Protein AF-A0A6I9NPN4-F1 (afdb_monomer)

Structure (mmCIF, N/CA/C/O backbone):
data_AF-A0A6I9NPN4-F1
#
_entry.id   AF-A0A6I9NPN4-F1
#
loop_
_atom_site.group_PDB
_atom_site.id
_atom_site.type_symbol
_atom_site.label_atom_id
_atom_site.label_alt_id
_atom_site.label_comp_id
_atom_site.label_asym_id
_atom_site.label_entity_id
_atom_site.label_seq_id
_atom_site.pdbx_PDB_ins_code
_atom_site.Cartn_x
_atom_site.Cartn_y
_atom_site.Cartn_z
_atom_site.occupancy
_atom_site.B_iso_or_equiv
_atom_site.auth_seq_id
_atom_site.auth_comp_id
_atom_site.auth_asym_id
_atom_site.auth_atom_id
_atom_site.pdbx_PDB_model_num
ATOM 1 N N . MET A 1 1 ? 26.337 5.074 -62.595 1.00 61.88 1 MET A N 1
ATOM 2 C CA . MET A 1 1 ? 27.232 4.179 -61.826 1.00 61.88 1 MET A CA 1
ATOM 3 C C . MET A 1 1 ? 27.635 4.828 -60.504 1.00 61.88 1 MET A C 1
ATOM 5 O O . MET A 1 1 ? 27.337 4.232 -59.491 1.00 61.88 1 MET A O 1
ATOM 9 N N . ARG A 1 2 ? 28.178 6.060 -60.485 1.00 70.31 2 ARG A N 1
ATOM 10 C CA . ARG A 1 2 ? 28.662 6.719 -59.251 1.00 70.31 2 ARG A CA 1
ATOM 11 C C . ARG A 1 2 ? 27.555 7.234 -58.305 1.00 70.31 2 ARG A C 1
ATOM 13 O O . ARG A 1 2 ? 27.643 7.019 -57.110 1.00 70.31 2 ARG A O 1
ATOM 20 N N . GLU A 1 3 ? 26.485 7.837 -58.826 1.00 69.12 3 GLU A N 1
ATOM 21 C CA . GLU A 1 3 ? 25.387 8.415 -58.011 1.00 69.12 3 GLU A CA 1
ATOM 22 C C . GLU A 1 3 ? 24.555 7.362 -57.253 1.00 69.12 3 GLU A C 1
ATOM 24 O O . GLU A 1 3 ? 24.014 7.640 -56.187 1.00 69.12 3 GLU A O 1
ATOM 29 N N . VAL A 1 4 ? 24.486 6.136 -57.783 1.00 75.81 4 VAL A N 1
ATOM 30 C CA . VAL A 1 4 ? 23.746 5.020 -57.170 1.00 75.81 4 VAL A CA 1
ATOM 31 C C . VAL A 1 4 ? 24.472 4.533 -55.914 1.00 75.81 4 VAL A C 1
ATOM 33 O O . VAL A 1 4 ? 23.854 4.353 -54.872 1.00 75.81 4 VAL A O 1
ATOM 36 N N . GLU A 1 5 ? 25.802 4.438 -55.982 1.00 79.62 5 GLU A N 1
ATOM 37 C CA . GLU A 1 5 ? 26.662 4.057 -54.854 1.00 79.62 5 GLU A CA 1
ATOM 38 C C . GLU A 1 5 ? 26.670 5.129 -53.748 1.00 79.62 5 GLU A C 1
ATOM 40 O O . GLU A 1 5 ? 26.803 4.819 -52.563 1.00 79.62 5 GLU A O 1
ATOM 45 N N . GLU A 1 6 ? 26.514 6.408 -54.110 1.00 79.12 6 GLU A N 1
ATOM 46 C CA . GLU A 1 6 ? 26.387 7.494 -53.132 1.00 79.12 6 GLU A CA 1
ATOM 47 C C . GLU A 1 6 ? 25.036 7.481 -52.424 1.00 79.12 6 GLU A C 1
ATOM 49 O O . GLU A 1 6 ? 24.989 7.694 -51.212 1.00 79.12 6 GLU A O 1
ATOM 54 N N . LEU A 1 7 ? 23.959 7.169 -53.147 1.00 76.56 7 LEU A N 1
ATOM 55 C CA . LEU A 1 7 ? 22.621 7.068 -52.573 1.00 76.56 7 LEU A CA 1
ATOM 56 C C . LEU A 1 7 ? 22.494 5.851 -51.643 1.00 76.56 7 LEU A C 1
ATOM 58 O O . LEU A 1 7 ? 21.897 5.949 -50.568 1.00 76.56 7 LEU A O 1
ATOM 62 N N . GLU A 1 8 ? 23.123 4.730 -51.998 1.00 80.62 8 GLU A N 1
ATOM 63 C CA . GLU A 1 8 ? 23.227 3.550 -51.131 1.00 80.62 8 GLU A CA 1
ATOM 64 C C . GLU A 1 8 ? 24.040 3.847 -49.865 1.00 80.62 8 GLU A C 1
ATOM 66 O O . GLU A 1 8 ? 23.651 3.435 -48.769 1.00 80.62 8 GLU A O 1
ATOM 71 N N . ARG A 1 9 ? 25.129 4.620 -49.985 1.00 81.56 9 ARG A N 1
ATOM 72 C CA . ARG A 1 9 ? 25.945 5.059 -48.843 1.00 81.56 9 ARG A CA 1
ATOM 73 C C . ARG A 1 9 ? 25.160 5.978 -47.907 1.00 81.56 9 ARG A C 1
ATOM 75 O O . ARG A 1 9 ? 25.115 5.708 -46.713 1.00 81.56 9 ARG A O 1
ATOM 82 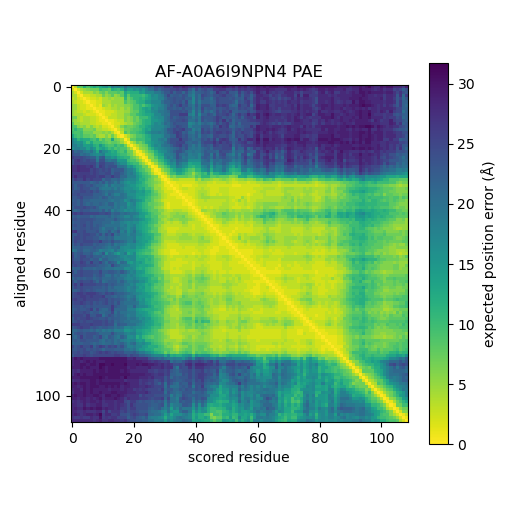N N . MET A 1 10 ? 24.473 6.985 -48.451 1.00 79.00 10 MET A N 1
ATOM 83 C CA . MET A 1 10 ? 23.627 7.892 -47.666 1.00 79.00 10 MET A CA 1
ATOM 84 C C . MET A 1 10 ? 22.523 7.131 -46.928 1.00 79.00 10 MET A C 1
ATOM 86 O O . MET A 1 10 ? 22.348 7.314 -45.728 1.00 79.00 10 MET A O 1
ATOM 90 N N . THR A 1 11 ? 21.826 6.218 -47.609 1.00 79.31 11 THR A N 1
ATOM 91 C CA . THR A 1 11 ? 20.767 5.404 -46.989 1.00 79.31 11 THR A CA 1
ATOM 92 C C . THR A 1 11 ? 21.314 4.527 -45.856 1.00 79.31 11 THR A C 1
ATOM 94 O O . THR A 1 11 ? 20.675 4.378 -44.816 1.00 79.31 11 THR A O 1
ATOM 97 N N . LYS A 1 12 ? 22.527 3.984 -46.017 1.00 79.62 12 LYS A N 1
ATOM 98 C CA . LYS A 1 12 ? 23.189 3.139 -45.016 1.00 79.62 12 LYS A CA 1
ATOM 99 C C . LYS A 1 12 ? 23.670 3.918 -43.788 1.00 79.62 12 LYS A C 1
ATOM 101 O O . LYS A 1 12 ? 23.629 3.373 -42.686 1.00 79.62 12 LYS A O 1
ATOM 106 N N . ASP A 1 13 ? 24.093 5.168 -43.962 1.00 78.81 13 ASP A N 1
ATOM 107 C CA . ASP A 1 13 ? 24.451 6.051 -42.849 1.00 78.81 13 ASP A CA 1
ATOM 108 C C . ASP A 1 13 ? 23.204 6.447 -42.033 1.00 78.81 13 ASP A C 1
ATOM 110 O O . ASP A 1 13 ? 23.209 6.273 -40.816 1.00 78.81 13 ASP A O 1
ATOM 114 N N . PHE A 1 14 ? 22.087 6.804 -42.686 1.00 71.56 14 PHE A N 1
ATOM 115 C CA . PHE A 1 14 ? 20.821 7.106 -41.992 1.00 71.56 14 PHE A CA 1
ATOM 116 C C . PHE A 1 14 ? 20.278 5.936 -41.152 1.00 71.56 14 PHE A C 1
ATOM 118 O O . PHE A 1 14 ? 19.731 6.161 -40.073 1.00 71.56 14 PHE A O 1
ATOM 125 N N . ILE A 1 15 ? 20.429 4.688 -41.613 1.00 74.69 15 ILE A N 1
ATOM 126 C CA . ILE A 1 15 ? 20.007 3.502 -40.844 1.00 74.69 15 ILE A CA 1
ATOM 127 C C . ILE A 1 15 ? 20.871 3.336 -39.580 1.00 74.69 15 ILE A C 1
ATOM 129 O O . ILE A 1 15 ? 20.348 3.025 -38.511 1.00 74.69 15 ILE A O 1
ATOM 133 N N . ARG A 1 16 ? 22.183 3.598 -39.665 1.00 66.75 16 ARG A N 1
ATOM 134 C CA . ARG A 1 16 ? 23.129 3.409 -38.549 1.00 66.75 16 ARG A CA 1
ATOM 135 C C . ARG A 1 16 ? 22.927 4.417 -37.412 1.00 66.75 16 ARG A C 1
ATOM 137 O O . ARG A 1 16 ? 23.110 4.071 -36.242 1.00 66.75 16 ARG A O 1
ATOM 144 N N . ASP A 1 17 ? 22.530 5.643 -37.738 1.00 64.62 17 ASP A N 1
ATOM 145 C CA . ASP A 1 17 ? 22.273 6.687 -36.739 1.00 64.62 17 ASP A CA 1
ATOM 146 C C . ASP A 1 17 ? 21.007 6.419 -35.902 1.00 64.62 17 ASP A C 1
ATOM 148 O O . ASP A 1 17 ? 20.904 6.891 -34.769 1.00 64.62 17 ASP A O 1
ATOM 152 N N . MET A 1 18 ? 20.075 5.599 -36.402 1.00 63.59 18 MET A N 1
ATOM 153 C CA . MET A 1 18 ? 18.871 5.205 -35.660 1.00 63.59 18 MET A CA 1
ATOM 154 C C . MET A 1 18 ? 19.102 4.007 -34.718 1.00 63.59 18 MET A C 1
ATOM 156 O O . MET A 1 18 ? 18.461 3.930 -33.672 1.00 63.59 18 MET A O 1
ATOM 160 N N . ASP A 1 19 ? 20.048 3.114 -35.034 1.00 62.88 19 ASP A N 1
ATOM 161 C CA . ASP A 1 19 ? 20.442 1.981 -34.173 1.00 62.88 19 ASP A CA 1
ATOM 162 C C . ASP A 1 19 ? 21.304 2.416 -32.973 1.00 62.88 19 ASP A C 1
ATOM 164 O O . ASP A 1 19 ? 21.189 1.875 -31.874 1.00 62.88 19 ASP A O 1
ATOM 168 N N . THR A 1 20 ? 22.156 3.430 -33.158 1.00 64.75 20 THR A N 1
ATOM 169 C CA . THR A 1 20 ? 23.117 3.871 -32.125 1.00 64.75 20 THR A CA 1
ATOM 170 C C . THR A 1 20 ? 22.436 4.617 -30.968 1.00 64.75 20 THR A C 1
ATOM 172 O O . THR A 1 20 ? 22.922 4.598 -29.839 1.00 64.75 20 THR A O 1
ATOM 175 N N . ASN A 1 21 ? 21.275 5.216 -31.241 1.00 61.59 21 ASN A N 1
ATOM 176 C CA . ASN A 1 21 ? 20.417 5.906 -30.280 1.00 61.59 21 ASN A CA 1
ATOM 177 C C . ASN A 1 21 ? 19.070 5.190 -30.123 1.00 61.59 21 ASN A C 1
ATOM 179 O O . ASN A 1 21 ? 18.042 5.847 -29.939 1.00 61.59 21 ASN A O 1
ATOM 183 N N . ALA A 1 22 ? 19.054 3.853 -30.201 1.00 60.31 22 ALA A N 1
ATOM 184 C CA . ALA A 1 22 ? 17.869 3.094 -29.832 1.00 60.31 22 ALA A CA 1
ATOM 185 C C . ALA A 1 22 ? 17.392 3.607 -28.460 1.00 60.31 22 ALA A C 1
ATOM 187 O O . ALA A 1 22 ? 18.173 3.560 -27.501 1.00 60.31 22 ALA A O 1
ATOM 188 N N . PRO A 1 23 ? 16.167 4.160 -28.344 1.00 59.06 23 PRO A N 1
ATOM 189 C CA . PRO A 1 23 ? 15.652 4.570 -27.056 1.00 59.06 23 PRO A CA 1
ATOM 190 C C . PRO A 1 23 ? 15.679 3.316 -26.204 1.00 59.06 23 PRO A C 1
ATOM 192 O O . PRO A 1 23 ? 14.983 2.343 -26.499 1.00 59.06 23 PRO A O 1
ATOM 195 N N . VAL A 1 24 ? 16.537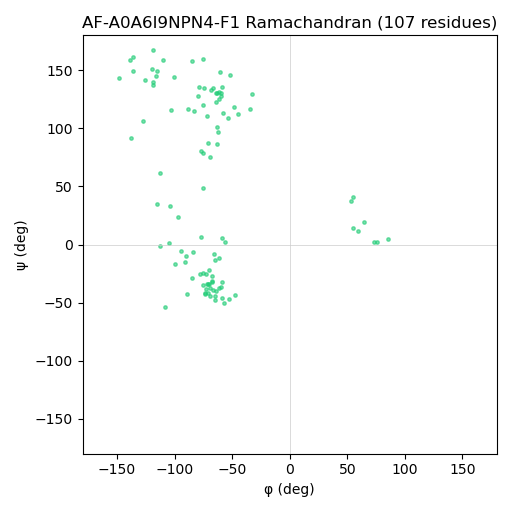 3.313 -25.183 1.00 57.72 24 VAL A N 1
ATOM 196 C CA . VAL A 1 24 ? 16.470 2.304 -24.141 1.00 57.72 24 VAL A CA 1
ATOM 197 C C . VAL A 1 24 ? 15.034 2.396 -23.670 1.00 57.72 24 VAL A C 1
ATOM 199 O O . VAL A 1 24 ? 14.638 3.404 -23.083 1.00 57.72 24 VAL A O 1
ATOM 202 N N . ILE A 1 25 ? 14.225 1.387 -23.993 1.00 58.94 25 ILE A N 1
ATOM 203 C CA . ILE A 1 25 ? 12.927 1.213 -23.369 1.00 58.94 25 ILE A CA 1
ATOM 204 C C . ILE A 1 25 ? 13.270 0.828 -21.934 1.00 58.94 25 ILE A C 1
ATOM 206 O O . ILE A 1 25 ? 13.233 -0.334 -21.544 1.00 58.94 25 ILE A O 1
ATOM 210 N N . THR A 1 26 ? 13.698 1.815 -21.145 1.00 57.06 26 THR A N 1
ATOM 211 C CA . THR A 1 26 ? 13.598 1.765 -19.704 1.00 57.06 26 THR A CA 1
ATOM 212 C C . THR A 1 26 ? 12.103 1.691 -19.503 1.00 57.06 26 THR A C 1
ATOM 214 O O . THR A 1 26 ? 11.395 2.687 -19.671 1.00 57.06 26 THR A O 1
ATOM 217 N N . SER A 1 27 ? 11.623 0.464 -19.316 1.00 56.66 27 SER A N 1
ATOM 218 C CA . SER A 1 27 ? 10.256 0.156 -18.933 1.00 56.66 27 SER A CA 1
ATOM 219 C C . SER A 1 27 ? 9.736 1.277 -18.029 1.00 56.66 27 SER A C 1
ATOM 221 O O . SER A 1 27 ? 10.456 1.659 -17.098 1.00 56.66 27 SER A O 1
ATOM 223 N N . PRO A 1 28 ? 8.554 1.848 -18.324 1.00 59.16 28 PRO A N 1
ATOM 224 C CA . PRO A 1 28 ? 8.040 3.000 -17.593 1.00 59.16 28 PRO A CA 1
ATOM 225 C C . PRO A 1 28 ? 8.078 2.700 -16.092 1.00 59.16 28 PRO A C 1
ATOM 227 O O . PRO A 1 28 ? 7.878 1.535 -15.743 1.00 59.16 28 PRO A O 1
ATOM 230 N N . PRO A 1 29 ? 8.332 3.702 -15.225 1.00 60.56 29 PRO A N 1
ATOM 231 C CA . PRO A 1 29 ? 8.596 3.492 -13.806 1.00 60.56 29 PRO A CA 1
ATOM 232 C C . PRO A 1 29 ? 7.594 2.497 -13.233 1.00 60.56 29 PRO A C 1
ATOM 234 O O . PRO A 1 29 ? 6.383 2.734 -13.237 1.00 60.56 29 PRO A O 1
ATOM 237 N N . THR A 1 30 ? 8.110 1.330 -12.862 1.00 72.12 30 THR A N 1
ATOM 238 C CA . THR A 1 30 ? 7.315 0.267 -12.272 1.00 72.12 30 THR A CA 1
ATOM 239 C C . THR A 1 30 ? 6.957 0.730 -10.872 1.00 72.12 30 THR A C 1
ATOM 241 O O . THR A 1 30 ? 7.832 0.883 -10.020 1.00 72.12 30 THR A O 1
ATOM 244 N N . GLU A 1 31 ? 5.681 1.032 -10.648 1.00 84.06 31 GLU A N 1
ATOM 245 C CA . GLU A 1 31 ? 5.204 1.411 -9.324 1.00 84.06 31 GLU A CA 1
ATOM 246 C C . GLU A 1 31 ? 5.379 0.207 -8.391 1.00 84.06 31 GLU A C 1
ATOM 248 O O . GLU A 1 31 ? 5.025 -0.916 -8.747 1.00 84.06 31 GLU A O 1
ATOM 253 N N . MET A 1 32 ? 5.980 0.412 -7.218 1.00 87.44 32 MET A N 1
ATOM 254 C CA . MET A 1 32 ? 6.242 -0.677 -6.275 1.00 87.44 32 MET A CA 1
ATOM 255 C C . MET A 1 32 ? 5.206 -0.704 -5.163 1.00 87.44 32 MET A C 1
ATOM 257 O O . MET A 1 32 ? 4.767 0.334 -4.662 1.00 87.44 32 MET A O 1
ATOM 261 N N . CYS A 1 33 ? 4.858 -1.911 -4.737 1.00 89.06 33 CYS A N 1
ATOM 262 C CA . CYS A 1 33 ? 3.984 -2.131 -3.608 1.00 89.06 33 CYS A CA 1
ATOM 263 C C . CYS A 1 33 ? 4.638 -1.612 -2.322 1.00 89.06 33 CYS A C 1
ATOM 265 O O . CYS A 1 33 ? 5.689 -2.096 -1.908 1.00 89.06 33 CYS A O 1
ATOM 267 N N . GLY A 1 34 ? 3.972 -0.697 -1.619 1.00 86.19 34 GLY A N 1
ATOM 268 C CA . GLY A 1 34 ? 4.451 -0.141 -0.353 1.00 86.19 34 GLY A CA 1
ATOM 269 C C . GLY A 1 34 ? 4.529 -1.144 0.805 1.00 86.19 34 GLY A C 1
ATOM 270 O O . GLY A 1 34 ? 5.043 -0.789 1.861 1.00 86.19 34 GLY A O 1
ATOM 271 N N . LYS A 1 35 ? 4.016 -2.372 0.630 1.00 86.75 35 LYS A N 1
ATOM 272 C CA . LYS A 1 35 ? 4.029 -3.426 1.654 1.00 86.75 35 LYS A CA 1
ATOM 273 C C . LYS A 1 35 ? 5.010 -4.557 1.352 1.00 86.75 35 LYS A C 1
ATOM 275 O O . LYS A 1 35 ? 5.818 -4.870 2.216 1.00 86.75 35 LYS A O 1
ATOM 280 N N . CYS A 1 36 ? 4.932 -5.184 0.173 1.00 89.19 36 CYS A N 1
ATOM 281 C CA . CYS A 1 36 ? 5.851 -6.273 -0.189 1.00 89.19 36 CYS A CA 1
ATOM 282 C C . CYS A 1 36 ? 7.115 -5.790 -0.914 1.00 89.19 36 CYS A C 1
ATOM 284 O O . CYS A 1 36 ? 8.078 -6.542 -1.000 1.00 89.19 36 CYS A O 1
ATOM 286 N N . GLY A 1 37 ? 7.140 -4.549 -1.416 1.00 86.50 37 GLY A N 1
ATOM 287 C CA . GLY A 1 37 ? 8.274 -4.005 -2.169 1.00 86.50 37 GLY A CA 1
ATOM 288 C C . GLY A 1 37 ? 8.386 -4.524 -3.603 1.00 86.50 37 GLY A C 1
ATOM 289 O O . GLY A 1 37 ? 9.325 -4.156 -4.299 1.00 86.50 37 GLY A O 1
ATOM 290 N N . GLU A 1 38 ? 7.449 -5.357 -4.058 1.00 87.31 38 GLU A N 1
ATOM 291 C CA . GLU A 1 38 ? 7.450 -5.898 -5.417 1.00 87.31 38 GLU A CA 1
ATOM 292 C C . GLU A 1 38 ? 6.789 -4.949 -6.419 1.00 87.31 38 GLU A C 1
ATOM 294 O O . GLU A 1 38 ? 5.974 -4.091 -6.069 1.00 87.31 38 GLU A O 1
ATOM 299 N N . ALA A 1 39 ? 7.138 -5.137 -7.687 1.00 87.25 39 ALA A N 1
ATOM 300 C CA . ALA A 1 39 ? 6.557 -4.444 -8.824 1.00 87.25 39 ALA A CA 1
ATOM 301 C C . ALA A 1 39 ? 5.045 -4.686 -8.942 1.00 87.25 39 ALA A C 1
ATOM 303 O O . ALA A 1 39 ? 4.601 -5.830 -9.019 1.00 87.25 39 ALA A O 1
ATOM 304 N N . LEU A 1 40 ? 4.265 -3.612 -9.049 1.00 85.62 40 LEU A N 1
ATOM 305 C CA . LEU A 1 40 ? 2.849 -3.689 -9.388 1.00 85.62 40 LEU A CA 1
ATOM 306 C C . LEU A 1 40 ? 2.702 -3.870 -10.897 1.00 85.62 40 LEU A C 1
ATOM 308 O O . LEU A 1 40 ? 3.247 -3.099 -11.693 1.00 85.62 40 LEU A O 1
ATOM 312 N N . SER A 1 41 ? 1.944 -4.886 -11.302 1.00 82.25 41 SER A N 1
ATOM 313 C CA . SER A 1 41 ? 1.637 -5.084 -12.716 1.00 82.25 41 SER A CA 1
ATOM 314 C C . SER A 1 41 ? 0.611 -4.059 -13.191 1.00 82.25 41 SER A C 1
ATOM 316 O O . SER A 1 41 ? -0.436 -3.903 -12.571 1.00 82.25 41 SER A O 1
ATOM 318 N N . ARG A 1 42 ? 0.840 -3.445 -14.359 1.00 73.50 42 ARG A N 1
ATOM 319 C CA . ARG A 1 42 ? -0.160 -2.583 -15.025 1.00 73.50 42 ARG A CA 1
ATOM 320 C C . ARG A 1 42 ? -1.410 -3.340 -15.483 1.00 73.50 42 ARG A C 1
ATOM 322 O O . ARG A 1 42 ? -2.388 -2.717 -15.868 1.00 73.50 42 ARG A O 1
ATOM 329 N N . THR A 1 43 ? -1.361 -4.672 -15.495 1.00 78.69 43 THR A N 1
ATOM 330 C CA . THR A 1 43 ? -2.490 -5.537 -15.867 1.00 78.69 43 THR A CA 1
ATOM 331 C C . THR A 1 43 ? -3.306 -6.012 -14.668 1.00 78.69 43 THR A C 1
ATOM 333 O O . THR A 1 43 ? -4.287 -6.731 -14.854 1.00 78.69 43 THR A O 1
ATOM 336 N N . GLN A 1 44 ? -2.875 -5.704 -13.442 1.00 77.38 44 GLN A N 1
ATOM 337 C CA . GLN A 1 44 ? -3.544 -6.135 -12.219 1.00 77.38 44 GLN A CA 1
ATOM 338 C C . GLN A 1 44 ? -4.070 -4.920 -11.458 1.00 77.38 44 GLN A C 1
ATOM 340 O O . GLN A 1 44 ? -3.407 -3.882 -11.443 1.00 77.38 44 GLN A O 1
ATOM 345 N N . PRO A 1 45 ? -5.231 -5.048 -10.796 1.00 80.19 45 PRO A N 1
ATOM 346 C CA . PRO A 1 45 ? -5.750 -3.975 -9.971 1.00 80.19 45 PRO A CA 1
ATOM 347 C C . PRO A 1 45 ? -4.764 -3.674 -8.836 1.00 80.19 45 PRO A C 1
ATOM 349 O O . PRO A 1 45 ? -4.297 -4.567 -8.124 1.00 80.19 45 PRO A O 1
ATOM 352 N N . ALA A 1 46 ? -4.460 -2.393 -8.666 1.00 84.06 46 ALA A N 1
ATOM 353 C CA . ALA A 1 46 ? -3.673 -1.882 -7.556 1.00 84.06 46 ALA A CA 1
ATOM 354 C C . ALA A 1 46 ? -4.504 -0.878 -6.752 1.00 84.06 46 ALA A C 1
ATOM 356 O O . ALA A 1 46 ? -5.396 -0.209 -7.270 1.00 84.06 46 ALA A O 1
ATOM 357 N N . VAL A 1 47 ? -4.203 -0.778 -5.462 1.00 84.44 47 VAL A N 1
ATOM 358 C CA . VAL A 1 47 ? -4.857 0.132 -4.524 1.00 84.44 47 VAL A CA 1
ATOM 359 C C . VAL A 1 47 ? -3.930 1.309 -4.268 1.00 84.44 47 VAL A C 1
ATOM 361 O O . VAL A 1 47 ? -2.851 1.135 -3.700 1.00 84.44 47 VAL A O 1
ATOM 364 N N . ARG A 1 48 ? -4.347 2.516 -4.664 1.00 83.69 48 ARG A N 1
ATOM 365 C CA . ARG A 1 48 ? -3.634 3.754 -4.329 1.00 83.69 48 ARG A CA 1
ATOM 366 C C . ARG A 1 48 ? -4.132 4.290 -2.992 1.00 83.69 48 ARG A C 1
ATOM 368 O O . ARG A 1 48 ? -5.296 4.653 -2.868 1.00 83.69 48 ARG A O 1
ATOM 375 N N . ALA A 1 49 ? -3.252 4.347 -2.001 1.00 79.69 49 ALA A N 1
ATOM 376 C CA . ALA A 1 49 ? -3.562 4.829 -0.660 1.00 79.69 49 ALA A CA 1
ATOM 377 C C . ALA A 1 49 ? -2.327 5.488 -0.042 1.00 79.69 49 ALA A C 1
ATOM 379 O O . ALA A 1 49 ? -1.214 5.005 -0.229 1.00 79.69 49 ALA A O 1
ATOM 380 N N . MET A 1 50 ? -2.515 6.565 0.728 1.00 80.12 50 MET A N 1
ATOM 381 C CA . MET A 1 50 ? -1.429 7.182 1.512 1.00 80.12 50 MET A CA 1
ATOM 382 C C . MET A 1 50 ? -0.214 7.558 0.640 1.00 80.12 50 MET A C 1
ATOM 384 O O . MET A 1 50 ? 0.931 7.287 0.993 1.00 80.12 50 MET A O 1
ATOM 388 N N . GLU A 1 51 ? -0.495 8.087 -0.560 1.00 78.81 51 GLU A N 1
ATOM 389 C CA . GLU A 1 51 ? 0.492 8.444 -1.598 1.00 78.81 51 GLU A CA 1
ATOM 390 C C . GLU A 1 51 ? 1.369 7.280 -2.100 1.00 78.81 51 GLU A C 1
ATOM 392 O O . GLU A 1 51 ? 2.325 7.479 -2.847 1.00 78.81 51 GLU A O 1
ATOM 397 N N . LYS A 1 52 ? 1.014 6.045 -1.741 1.00 83.31 52 LYS A N 1
ATOM 398 C C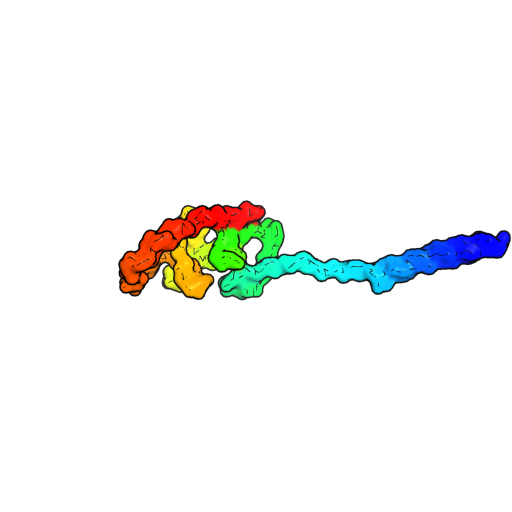A . LYS A 1 52 ? 1.666 4.801 -2.147 1.00 83.31 52 LYS A CA 1
ATOM 399 C C . LYS A 1 52 ? 0.681 3.929 -2.920 1.00 83.31 52 LYS A C 1
ATOM 401 O O . LYS A 1 52 ? -0.529 4.168 -2.929 1.00 83.31 52 LYS A O 1
ATOM 406 N N . LEU A 1 53 ? 1.203 2.896 -3.566 1.00 85.88 53 LEU A N 1
ATOM 407 C CA . LEU A 1 53 ? 0.392 1.859 -4.185 1.00 85.88 53 LEU A CA 1
ATOM 408 C C . LEU A 1 53 ? 0.624 0.517 -3.509 1.00 85.88 53 LEU A C 1
ATOM 410 O O . LEU A 1 53 ? 1.712 0.223 -3.018 1.00 85.88 53 LEU A O 1
ATOM 414 N N . PHE A 1 54 ? -0.413 -0.305 -3.495 1.00 87.81 54 PHE A N 1
ATOM 415 C CA . PHE A 1 54 ? -0.407 -1.621 -2.884 1.00 87.81 54 PHE A CA 1
ATOM 416 C C . PHE A 1 54 ? -1.092 -2.620 -3.810 1.00 87.81 54 PHE A C 1
ATOM 418 O O . PHE A 1 54 ? -2.025 -2.260 -4.524 1.00 87.81 54 PHE A O 1
ATOM 425 N N . HIS A 1 55 ? -0.677 -3.886 -3.776 1.00 88.75 55 HIS A N 1
ATOM 426 C CA . HIS A 1 55 ? -1.508 -4.945 -4.344 1.00 88.75 55 HIS A CA 1
ATOM 427 C C . HIS A 1 55 ? -2.853 -4.978 -3.611 1.00 88.75 55 HIS A C 1
ATOM 429 O O . HIS A 1 55 ? -2.887 -4.726 -2.401 1.00 88.75 55 HIS A O 1
ATOM 435 N N . SER A 1 56 ? -3.927 -5.356 -4.307 1.00 85.50 56 SER A N 1
ATOM 436 C CA . SER A 1 56 ? -5.243 -5.601 -3.701 1.00 85.50 56 SER A CA 1
ATOM 437 C C . SER A 1 56 ? -5.156 -6.483 -2.449 1.00 85.50 56 SER A C 1
ATOM 439 O O . SER A 1 56 ? -5.698 -6.126 -1.406 1.00 85.50 56 SER A O 1
ATOM 441 N N . ASP A 1 57 ? -4.358 -7.553 -2.501 1.00 86.31 57 ASP A N 1
ATOM 442 C CA . ASP A 1 57 ? -4.157 -8.467 -1.366 1.00 86.31 57 ASP A CA 1
ATOM 443 C C . ASP A 1 57 ? -3.200 -7.918 -0.298 1.00 86.31 57 ASP A C 1
ATOM 445 O O . ASP A 1 57 ? -3.259 -8.273 0.882 1.00 86.31 57 ASP A O 1
ATOM 449 N N . CYS A 1 58 ? -2.292 -7.024 -0.693 1.00 89.38 58 CYS A N 1
ATOM 450 C CA . CYS A 1 58 ? -1.371 -6.387 0.241 1.00 89.38 58 CYS A CA 1
ATOM 451 C C . CYS A 1 58 ? -2.063 -5.311 1.080 1.00 89.38 58 CYS A C 1
ATOM 453 O O . CYS A 1 58 ? -1.603 -5.022 2.187 1.00 89.38 58 CYS A O 1
ATOM 455 N N . PHE A 1 59 ? -3.157 -4.727 0.592 1.00 89.00 59 PHE A N 1
ATOM 456 C CA . PHE A 1 59 ? -3.857 -3.651 1.275 1.00 89.00 59 PHE A CA 1
ATOM 457 C C . PHE A 1 59 ? -4.715 -4.165 2.444 1.00 89.00 59 PHE A C 1
ATOM 459 O O . PHE A 1 59 ? -5.933 -4.335 2.354 1.00 89.00 59 PHE A O 1
ATOM 466 N N . CYS A 1 60 ? -4.059 -4.419 3.576 1.00 90.00 60 CYS A N 1
ATOM 467 C CA . CYS A 1 60 ? -4.692 -4.932 4.783 1.00 90.00 60 CYS A CA 1
ATOM 468 C C . CYS A 1 60 ? -4.165 -4.258 6.057 1.00 90.00 60 CYS A C 1
ATOM 470 O O . CYS A 1 60 ? -3.078 -3.681 6.070 1.00 90.00 60 CYS A O 1
ATOM 472 N N . CYS A 1 61 ? -4.955 -4.320 7.129 1.00 88.50 61 CYS A N 1
ATOM 473 C CA . CYS A 1 61 ? -4.647 -3.671 8.399 1.00 88.50 61 CYS A CA 1
ATOM 474 C C . CYS A 1 61 ? -3.324 -4.179 8.981 1.00 88.50 61 CYS A C 1
ATOM 476 O O . CYS A 1 61 ? -3.148 -5.379 9.165 1.00 88.50 61 CYS A O 1
ATOM 478 N N . LEU A 1 62 ? -2.428 -3.276 9.381 1.00 85.62 62 LEU A N 1
ATOM 479 C CA . LEU A 1 62 ? -1.143 -3.660 9.973 1.00 85.62 62 LEU A CA 1
ATOM 480 C C . LEU A 1 62 ? -1.289 -4.516 11.249 1.00 85.62 62 LEU A C 1
ATOM 482 O O . LEU A 1 62 ? -0.443 -5.357 11.529 1.00 85.62 62 LEU A O 1
ATOM 486 N N . SER A 1 63 ? -2.351 -4.303 12.035 1.00 86.75 63 SER A N 1
ATOM 487 C CA . SER A 1 63 ? -2.542 -4.987 13.325 1.00 86.75 63 SER A CA 1
ATOM 488 C C . SER A 1 63 ? -3.284 -6.318 13.219 1.00 86.75 63 SER A C 1
ATOM 490 O O . SER A 1 63 ? -2.891 -7.274 13.874 1.00 86.75 63 SER A O 1
ATOM 492 N N . CYS A 1 64 ? -4.352 -6.393 12.420 1.00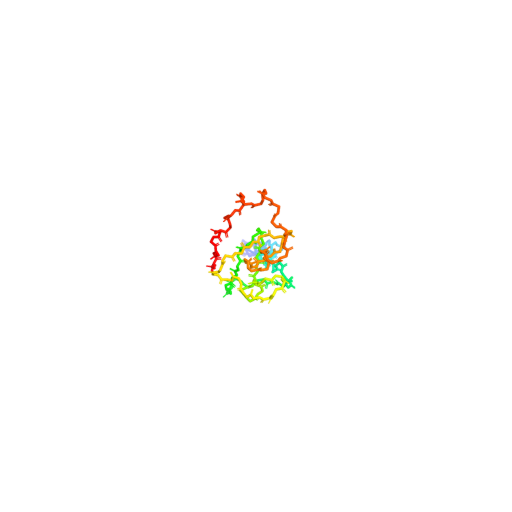 89.56 64 CYS A N 1
ATOM 493 C CA . CYS A 1 64 ? -5.183 -7.600 12.316 1.00 89.56 64 CYS A CA 1
ATOM 494 C C . CYS A 1 64 ? -5.105 -8.295 10.952 1.00 89.56 64 CYS A C 1
ATOM 496 O O . CYS A 1 64 ? -5.773 -9.302 10.747 1.00 89.56 64 CYS A O 1
ATOM 498 N N . GLN A 1 65 ? -4.341 -7.743 10.008 1.00 87.75 65 GLN A N 1
ATOM 499 C CA . GLN A 1 65 ? -4.189 -8.225 8.631 1.00 87.75 65 GLN A CA 1
ATOM 500 C C . GLN A 1 65 ? -5.494 -8.383 7.834 1.00 87.75 65 GLN A C 1
ATOM 502 O O . GLN A 1 65 ? -5.487 -8.965 6.752 1.00 87.75 65 GLN A O 1
ATOM 507 N N . ARG A 1 66 ? -6.612 -7.818 8.309 1.00 87.31 66 ARG A N 1
ATOM 508 C CA . ARG A 1 66 ? -7.886 -7.821 7.581 1.00 87.31 66 ARG A CA 1
ATOM 509 C C . ARG A 1 66 ? -7.784 -6.936 6.330 1.00 87.31 66 ARG A C 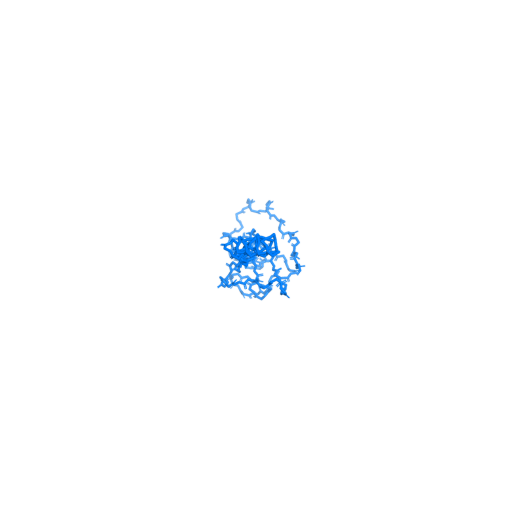1
ATOM 511 O O . ARG A 1 66 ? -7.289 -5.812 6.460 1.00 87.31 66 ARG A O 1
ATOM 518 N N . PRO A 1 67 ? -8.240 -7.395 5.150 1.00 86.69 67 PRO A N 1
ATOM 519 C CA . PRO A 1 67 ? -8.255 -6.579 3.939 1.00 86.69 67 PRO A CA 1
ATOM 520 C C . PRO A 1 67 ? -9.089 -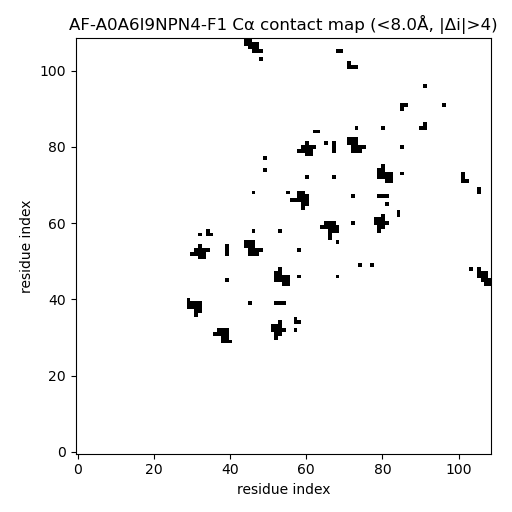5.315 4.153 1.00 86.69 67 PRO A C 1
ATOM 522 O O . PRO A 1 67 ? -10.173 -5.361 4.735 1.00 86.69 67 PRO A O 1
ATOM 525 N N . LEU A 1 68 ? -8.553 -4.185 3.700 1.00 84.62 68 LEU A N 1
ATOM 526 C CA . LEU A 1 68 ? -9.162 -2.861 3.854 1.00 84.62 68 LEU A CA 1
ATOM 527 C C . LEU A 1 68 ? -9.781 -2.351 2.549 1.00 84.62 68 LEU A C 1
ATOM 529 O O . LEU A 1 68 ? -10.323 -1.251 2.500 1.00 84.62 68 LEU A O 1
ATOM 533 N N . GLN A 1 69 ? -9.713 -3.150 1.483 1.00 79.50 69 GLN A N 1
ATOM 534 C CA . GLN A 1 69 ? -10.317 -2.817 0.202 1.00 79.50 69 GLN A CA 1
ATOM 535 C C . GLN A 1 69 ? -11.838 -2.663 0.353 1.00 79.50 69 GLN A C 1
ATOM 537 O O . GLN A 1 69 ? -12.518 -3.559 0.849 1.00 79.50 69 GLN A O 1
ATOM 542 N N . GLY A 1 70 ? -12.367 -1.511 -0.066 1.00 75.94 70 GLY A N 1
ATOM 543 C CA . GLY A 1 70 ? -13.792 -1.179 0.048 1.00 75.94 70 GLY A CA 1
ATOM 544 C C . GLY A 1 70 ? -14.267 -0.852 1.469 1.00 75.94 70 GLY A C 1
ATOM 545 O O . GLY A 1 70 ? -15.451 -0.592 1.659 1.00 75.94 70 GLY A O 1
ATOM 546 N N . MET A 1 71 ? -13.367 -0.845 2.454 1.00 78.00 71 MET A N 1
ATOM 547 C CA . MET A 1 71 ? -13.660 -0.511 3.847 1.00 78.00 71 MET A CA 1
ATOM 548 C C . MET A 1 71 ? -13.025 0.829 4.215 1.00 78.00 71 MET A C 1
ATOM 550 O O . MET A 1 71 ? -12.060 1.275 3.594 1.00 78.00 71 MET A O 1
ATOM 554 N N . GLN A 1 72 ? -13.543 1.464 5.266 1.00 77.88 72 GLN A N 1
ATOM 555 C CA . GLN A 1 72 ? -12.868 2.609 5.864 1.00 77.88 72 GLN A CA 1
ATOM 556 C C . GLN A 1 72 ? -11.549 2.166 6.507 1.00 77.88 72 GLN A C 1
ATOM 558 O O . GLN A 1 72 ? -11.487 1.155 7.215 1.00 77.88 72 GLN A O 1
ATOM 563 N N . PHE A 1 73 ? -10.495 2.935 6.264 1.00 82.56 73 PHE A N 1
ATOM 564 C CA . PHE A 1 73 ? -9.193 2.723 6.873 1.00 82.56 73 PHE A CA 1
ATOM 565 C C . PHE A 1 73 ? -8.595 4.043 7.342 1.00 82.56 73 PHE A C 1
ATOM 567 O O . PHE A 1 73 ? -8.978 5.121 6.887 1.00 82.56 73 PHE A O 1
ATOM 574 N N . TYR A 1 74 ? -7.628 3.923 8.240 1.00 80.62 74 TYR A N 1
ATOM 575 C CA . TYR A 1 74 ? -6.903 5.033 8.829 1.00 80.62 74 TYR A CA 1
ATOM 576 C C . TYR A 1 74 ? -5.423 4.918 8.488 1.00 80.62 74 TYR A C 1
ATOM 578 O O . TYR A 1 74 ? -4.842 3.833 8.538 1.00 80.62 74 TYR A O 1
ATOM 586 N N . ASP A 1 75 ? -4.831 6.052 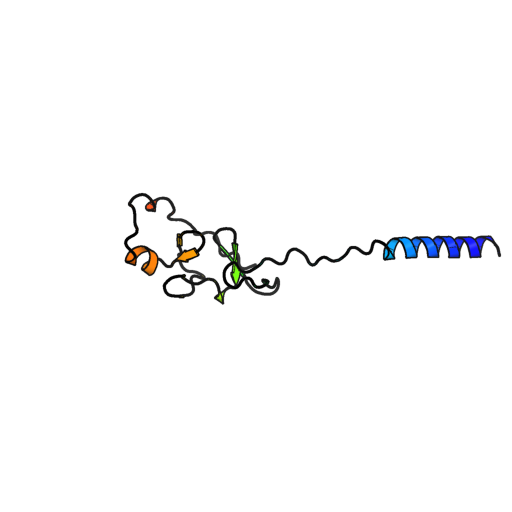8.139 1.00 80.94 75 ASP A N 1
ATOM 587 C CA . ASP A 1 75 ? -3.389 6.243 8.043 1.00 80.94 75 ASP A CA 1
ATOM 588 C C . ASP A 1 75 ? -2.803 6.349 9.454 1.00 80.94 75 ASP A C 1
ATOM 590 O O . ASP A 1 75 ? -3.170 7.245 10.211 1.00 80.94 75 ASP A O 1
ATOM 594 N N . ARG A 1 76 ? -1.894 5.440 9.810 1.00 78.94 76 ARG A N 1
ATOM 595 C CA . ARG A 1 76 ? -1.075 5.550 11.019 1.00 78.94 76 ARG A CA 1
ATOM 596 C C . ARG A 1 76 ? 0.392 5.403 10.644 1.00 78.94 76 ARG A C 1
ATOM 598 O O . ARG A 1 76 ? 0.833 4.298 10.331 1.00 78.94 76 ARG A O 1
ATOM 605 N N . ASP A 1 77 ? 1.127 6.511 10.670 1.00 77.75 77 ASP A N 1
ATOM 606 C CA . ASP A 1 77 ? 2.563 6.571 10.354 1.00 77.75 77 ASP A CA 1
ATOM 607 C C . ASP A 1 77 ? 2.911 5.957 8.985 1.00 77.75 77 ASP A C 1
ATOM 609 O O . ASP A 1 77 ? 3.926 5.276 8.827 1.00 77.75 77 ASP A O 1
ATOM 613 N N . GLY A 1 78 ? 2.058 6.143 7.973 1.00 77.31 78 GLY A N 1
ATOM 614 C CA . GLY A 1 78 ? 2.312 5.550 6.659 1.00 77.31 78 GLY A CA 1
ATOM 615 C C . GLY A 1 78 ? 1.820 4.101 6.504 1.00 77.31 78 GLY A C 1
ATOM 616 O O . GLY A 1 78 ? 2.046 3.508 5.447 1.00 77.31 78 GLY A O 1
ATOM 617 N N . ALA A 1 79 ? 1.130 3.537 7.504 1.00 81.81 79 ALA A N 1
ATOM 618 C CA . ALA A 1 79 ? 0.544 2.199 7.452 1.00 81.81 79 ALA A CA 1
ATOM 619 C C . ALA A 1 79 ? -0.991 2.206 7.615 1.00 81.81 79 ALA A C 1
ATOM 621 O O . ALA A 1 79 ? -1.518 2.917 8.473 1.00 81.81 79 ALA A O 1
ATOM 622 N N . PRO A 1 80 ? -1.725 1.373 6.854 1.00 84.88 80 PRO A N 1
ATOM 623 C CA . PRO A 1 80 ? -3.177 1.329 6.930 1.00 84.88 80 PRO A CA 1
ATOM 624 C C . PRO A 1 80 ? -3.668 0.519 8.148 1.00 84.88 80 PRO A C 1
ATOM 626 O O . PRO A 1 80 ? -3.187 -0.581 8.449 1.00 84.88 80 PRO A O 1
ATOM 629 N N . GLN A 1 81 ? -4.663 1.052 8.855 1.00 84.88 81 GLN A N 1
ATOM 630 C CA . GLN A 1 81 ? -5.313 0.456 10.027 1.00 84.88 81 GLN A CA 1
ATOM 631 C C . GLN A 1 81 ? -6.832 0.376 9.820 1.00 84.88 81 GLN A C 1
ATOM 633 O O . GLN A 1 81 ? -7.431 1.298 9.276 1.00 84.88 81 GLN A O 1
ATOM 638 N N . CYS A 1 82 ? -7.471 -0.709 10.273 1.00 85.75 82 CYS A N 1
ATOM 639 C CA . CYS A 1 82 ? -8.935 -0.774 10.325 1.00 85.75 82 CYS A CA 1
ATOM 640 C C . CYS A 1 82 ? -9.481 0.050 11.496 1.00 85.75 82 CYS A C 1
ATOM 642 O O . CYS A 1 82 ? -8.774 0.276 12.480 1.00 85.75 82 CYS A O 1
ATOM 644 N N . ASP A 1 83 ? -10.758 0.414 11.408 1.00 83.44 83 ASP A N 1
ATOM 645 C CA . ASP A 1 83 ? -11.491 1.127 12.460 1.00 83.44 83 ASP A CA 1
ATOM 646 C C . ASP A 1 83 ? -11.409 0.441 13.830 1.00 83.44 83 ASP A C 1
ATOM 648 O O . ASP A 1 83 ? -11.041 1.073 14.821 1.00 83.44 83 ASP A O 1
ATOM 652 N N . ASP A 1 84 ? -11.621 -0.878 13.861 1.00 84.38 84 ASP A N 1
ATOM 653 C CA . ASP A 1 84 ? -11.541 -1.669 15.090 1.00 84.38 84 ASP A CA 1
ATOM 654 C C . ASP A 1 84 ? -10.163 -1.532 15.759 1.00 84.38 84 ASP A C 1
ATOM 656 O O . ASP A 1 84 ? -10.057 -1.241 16.948 1.00 84.38 84 ASP A O 1
ATOM 660 N N . CYS A 1 85 ? -9.075 -1.717 15.002 1.00 84.44 85 CYS A N 1
ATOM 661 C CA . CYS A 1 85 ? -7.719 -1.645 15.550 1.00 84.44 85 CYS A CA 1
ATOM 662 C C . CYS A 1 85 ? -7.312 -0.218 15.915 1.00 84.44 85 CYS A C 1
ATOM 664 O O . CYS A 1 85 ? -6.567 -0.030 16.877 1.00 84.44 85 CYS A O 1
ATOM 666 N N . TYR A 1 86 ? -7.791 0.761 15.153 1.00 79.31 86 TYR A N 1
ATOM 667 C CA . TYR A 1 86 ? -7.557 2.170 15.421 1.00 79.31 86 TYR A CA 1
ATOM 668 C C . TYR A 1 86 ? -8.220 2.588 16.747 1.00 79.31 86 TYR A C 1
ATOM 670 O O . TYR A 1 86 ? -7.569 3.196 17.595 1.00 79.31 86 TYR A O 1
ATOM 678 N N . THR A 1 87 ? -9.461 2.154 16.992 1.00 78.56 87 THR A N 1
ATOM 679 C CA . THR A 1 87 ? -10.215 2.456 18.221 1.00 78.56 87 THR A CA 1
ATOM 680 C C . THR A 1 87 ? -9.709 1.667 19.436 1.00 78.56 87 THR A C 1
ATOM 682 O O . THR A 1 87 ? -9.540 2.227 20.519 1.00 78.56 87 THR A O 1
ATOM 685 N N . VAL A 1 88 ? -9.411 0.371 19.276 1.00 73.19 88 VAL A N 1
ATOM 686 C CA . VAL A 1 88 ? -9.011 -0.521 20.386 1.00 73.19 88 VAL A CA 1
ATOM 687 C C . VAL A 1 88 ? -7.649 -0.157 20.983 1.00 73.19 88 VAL A C 1
ATOM 689 O O . VAL A 1 88 ? -7.446 -0.325 22.184 1.00 73.19 88 VAL A O 1
ATOM 692 N N . ARG A 1 89 ? -6.697 0.361 20.193 1.00 64.94 89 ARG A N 1
ATOM 693 C CA . ARG A 1 89 ? -5.351 0.690 20.705 1.00 64.94 89 ARG A CA 1
ATOM 694 C C . ARG A 1 89 ? -5.282 1.993 21.513 1.00 64.94 89 ARG A C 1
ATOM 696 O O . ARG A 1 89 ? -4.185 2.377 21.912 1.00 64.94 89 ARG A O 1
ATOM 703 N N . GLY A 1 90 ? -6.416 2.643 21.797 1.00 55.72 90 GLY A N 1
ATOM 704 C CA . GLY A 1 90 ? -6.511 3.710 22.800 1.00 55.72 90 GLY A CA 1
ATOM 705 C C . GLY A 1 90 ? -5.698 4.971 22.491 1.00 55.72 90 GLY A C 1
ATOM 706 O O . GLY A 1 90 ? -5.408 5.745 23.397 1.00 55.72 90 GLY A O 1
ATOM 707 N N . GLN A 1 91 ? -5.316 5.188 21.230 1.00 54.72 91 GLN A N 1
ATOM 708 C CA . GLN A 1 91 ? -4.597 6.388 20.785 1.00 54.72 91 GLN A CA 1
ATOM 709 C C . GLN A 1 91 ? -5.517 7.350 20.028 1.00 54.72 91 GLN A C 1
ATOM 711 O O . GLN A 1 91 ? -5.082 8.060 19.131 1.00 54.72 91 GLN A O 1
ATOM 716 N N . CYS A 1 92 ? -6.795 7.414 20.395 1.00 49.09 92 CYS A N 1
ATOM 717 C CA . CYS A 1 92 ? -7.628 8.555 20.048 1.00 49.09 92 CYS A CA 1
ATOM 718 C C . CYS A 1 92 ? -7.239 9.728 20.962 1.00 49.09 92 CYS A C 1
ATOM 720 O O . CYS A 1 92 ? -7.901 10.027 21.954 1.00 49.09 92 CYS A O 1
ATOM 722 N N . THR A 1 93 ? -6.132 10.411 20.652 1.00 52.84 93 THR A N 1
ATOM 723 C CA . THR A 1 93 ? -5.988 11.783 21.143 1.00 52.84 93 THR A CA 1
ATOM 724 C C . THR A 1 93 ? -7.126 12.570 20.495 1.00 52.84 93 THR A C 1
ATOM 726 O O . THR A 1 93 ? -7.364 12.459 19.293 1.00 52.84 93 THR A O 1
ATOM 729 N N . LEU A 1 94 ? -7.881 13.332 21.287 1.00 54.28 94 LEU A N 1
ATOM 730 C CA . LEU A 1 94 ? -9.106 14.044 20.880 1.00 54.28 94 LEU A CA 1
ATOM 731 C C . LEU A 1 94 ? -8.926 15.019 19.683 1.00 54.28 94 LEU A C 1
ATOM 733 O O . LEU A 1 94 ? -9.879 15.683 19.284 1.00 54.28 94 LEU A O 1
ATOM 737 N N . GLN A 1 95 ? -7.726 15.103 19.098 1.00 52.44 95 GLN A N 1
ATOM 738 C CA . GLN A 1 95 ? -7.344 15.951 17.971 1.00 52.44 95 GLN A CA 1
ATOM 739 C C . GLN A 1 95 ? -7.315 15.226 16.608 1.00 52.44 95 GLN A C 1
ATOM 741 O O . GLN A 1 95 ? -7.375 15.910 15.589 1.00 52.44 95 GLN A O 1
ATOM 746 N N . ASP A 1 96 ? -7.296 13.885 16.544 1.00 52.75 96 ASP A N 1
ATOM 747 C CA . ASP A 1 96 ? -7.206 13.149 15.257 1.00 52.75 96 ASP A CA 1
ATOM 748 C C . ASP A 1 96 ? -8.569 12.959 14.556 1.00 52.75 96 ASP A C 1
ATOM 750 O O . ASP A 1 96 ? -8.677 12.576 13.392 1.00 52.75 96 ASP A O 1
ATOM 754 N N . HIS A 1 97 ? -9.653 13.349 15.230 1.00 52.06 97 HIS A N 1
ATOM 755 C CA . HIS A 1 97 ? -11.011 13.348 14.688 1.00 52.06 97 HIS A CA 1
ATOM 756 C C . HIS A 1 97 ? -11.219 14.264 13.469 1.00 52.06 97 HIS A C 1
ATOM 758 O O . HIS A 1 97 ? -12.281 14.198 12.853 1.00 52.06 97 HIS A O 1
ATOM 764 N N . SER A 1 98 ? -10.272 15.139 13.134 1.00 50.91 98 SER A N 1
ATOM 765 C CA . SER A 1 98 ? -10.363 16.066 12.000 1.00 50.91 98 SER A CA 1
ATOM 766 C C . SER A 1 98 ? -9.809 15.489 10.688 1.00 50.91 98 SER A C 1
ATOM 768 O O . SER A 1 98 ? -10.090 16.042 9.629 1.00 50.91 98 SER A O 1
ATOM 770 N N . LYS A 1 99 ? -9.126 14.332 10.715 1.00 53.41 99 LYS A N 1
ATOM 771 C CA . LYS A 1 99 ? -8.672 13.595 9.516 1.00 53.41 99 LYS A CA 1
ATOM 772 C C . LYS A 1 99 ? -9.620 12.459 9.102 1.00 53.41 99 LYS A C 1
ATOM 774 O O . LYS A 1 99 ? -9.218 11.524 8.418 1.00 53.41 99 LYS A O 1
ATOM 779 N N . ARG A 1 100 ? -10.901 12.547 9.482 1.00 52.56 100 ARG A N 1
ATOM 780 C CA . ARG A 1 100 ? -11.963 11.530 9.285 1.00 52.56 100 ARG A CA 1
ATOM 781 C C . ARG A 1 100 ? -12.263 11.115 7.835 1.00 52.56 100 ARG A C 1
ATOM 783 O O . ARG A 1 100 ? -13.205 10.364 7.610 1.00 52.56 100 ARG A O 1
ATOM 790 N N . HIS A 1 101 ? -11.508 11.576 6.847 1.00 52.06 101 HIS A N 1
ATOM 791 C CA . HIS A 1 101 ? -11.775 11.283 5.448 1.00 52.06 101 HIS A CA 1
ATOM 792 C C . HIS A 1 101 ? -10.487 10.964 4.695 1.00 52.06 101 HIS A C 1
ATOM 794 O O . HIS A 1 101 ? -9.878 11.835 4.083 1.00 52.06 101 HIS A O 1
ATOM 800 N N . ILE A 1 102 ? -10.148 9.677 4.640 1.00 52.81 102 ILE A N 1
ATOM 801 C CA . ILE A 1 102 ? -9.540 9.110 3.433 1.00 52.81 102 ILE A CA 1
ATOM 802 C C . ILE A 1 102 ? -10.548 8.126 2.825 1.00 52.81 102 ILE A C 1
ATOM 804 O O . ILE A 1 102 ? 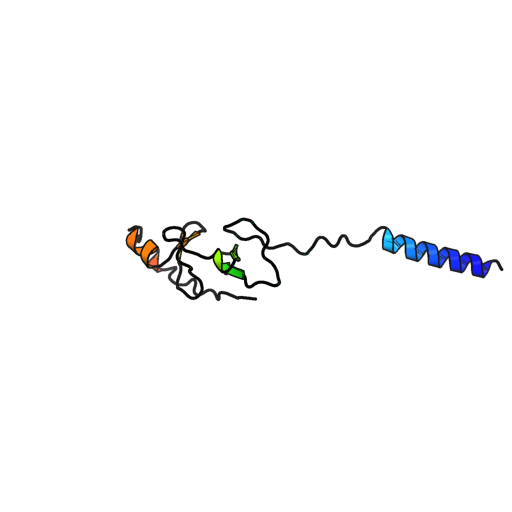-10.304 6.941 2.652 1.00 52.81 102 ILE A O 1
ATOM 808 N N . LEU A 1 103 ? -11.711 8.673 2.451 1.00 49.88 103 LEU A N 1
ATOM 809 C CA . LEU A 1 103 ? -12.512 8.200 1.314 1.00 49.88 103 LEU A CA 1
ATOM 810 C C . LEU A 1 103 ? -11.819 8.665 0.017 1.00 49.88 103 LEU A C 1
ATOM 812 O O . LEU A 1 103 ? -12.434 9.286 -0.845 1.00 49.88 103 LEU A O 1
ATOM 816 N N . PHE A 1 104 ? -10.507 8.452 -0.108 1.00 46.06 104 PHE A N 1
ATOM 817 C CA . PHE A 1 104 ? -9.855 8.660 -1.392 1.00 46.06 104 PHE A CA 1
ATOM 818 C C . PHE A 1 104 ? -10.078 7.393 -2.183 1.00 46.06 104 PHE A C 1
ATOM 820 O O . PHE A 1 104 ? -9.683 6.307 -1.766 1.00 46.06 104 PHE A O 1
ATOM 827 N N . GLN A 1 105 ? -10.827 7.568 -3.266 1.00 47.59 105 GLN A N 1
ATOM 828 C CA . GLN A 1 105 ? -11.189 6.548 -4.225 1.00 47.59 105 GLN A CA 1
ATOM 829 C C . GLN A 1 105 ? -10.049 5.552 -4.375 1.00 47.59 105 GLN A C 1
ATOM 831 O O . GLN A 1 105 ? -8.957 5.916 -4.812 1.00 47.59 105 GLN A O 1
ATOM 836 N N . ILE A 1 106 ? -10.309 4.301 -3.997 1.00 55.44 106 ILE A N 1
ATOM 837 C CA . ILE A 1 106 ? -9.495 3.187 -4.452 1.00 55.44 106 ILE A CA 1
ATOM 838 C C . ILE A 1 106 ? -9.710 3.175 -5.965 1.00 55.44 106 ILE A C 1
ATOM 840 O O . ILE A 1 106 ? -10.652 2.564 -6.461 1.00 55.44 106 ILE A O 1
ATOM 844 N N . GLN A 1 107 ? -8.919 3.963 -6.691 1.00 52.53 107 GLN A N 1
ATOM 845 C CA . GLN A 1 107 ? -8.860 3.902 -8.137 1.00 52.53 107 GLN A CA 1
ATOM 846 C C . GLN A 1 107 ? -8.154 2.590 -8.442 1.00 52.53 107 GLN A C 1
ATOM 848 O O . GLN A 1 107 ? -6.931 2.522 -8.514 1.00 52.53 107 GLN A O 1
ATOM 853 N N . THR A 1 108 ? -8.948 1.526 -8.520 1.00 55.91 108 THR A N 1
ATOM 854 C CA . THR A 1 108 ? -8.589 0.358 -9.307 1.00 55.91 108 THR A CA 1
ATOM 855 C C . THR A 1 108 ? -8.527 0.849 -10.750 1.00 55.91 108 THR A C 1
ATOM 857 O O . THR A 1 108 ? -9.576 1.120 -11.339 1.00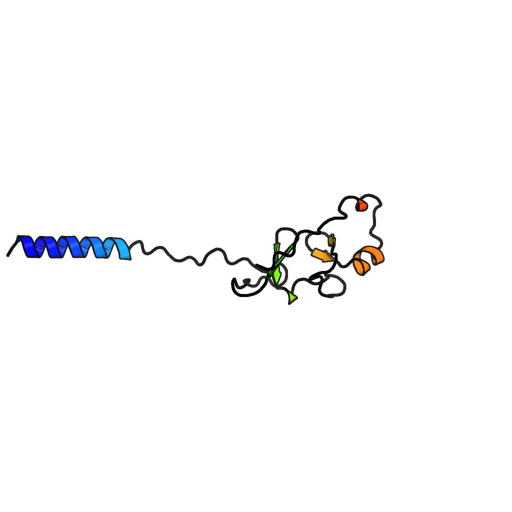 55.91 108 THR A O 1
ATOM 860 N N . PHE A 1 109 ? -7.323 1.093 -11.261 1.00 56.88 109 PHE A N 1
ATOM 861 C CA . PHE A 1 109 ? -7.112 1.307 -12.692 1.00 56.88 109 PHE A CA 1
ATOM 862 C C . PHE A 1 109 ? -7.236 -0.018 -13.445 1.00 56.88 109 PHE A C 1
ATOM 864 O O . PHE A 1 109 ? -6.898 -1.064 -12.840 1.00 56.88 109 PHE A O 1
#

Mean predicted aligned error: 14.03 Å

Nearest PDB structures (foldseek):
  1x61-assembly1_A  TM=8.073E-01  e=1.129E-05  Homo sapiens
  2cup-assembly1_A  TM=8.735E-01  e=5.582E-05  Homo sapiens
  1wyh-assembly1_A  TM=7.946E-01  e=4.001E-05  Homo sapiens
  3ixe-assembly1_B  TM=8.039E-01  e=4.277E-05  Homo sapiens
  2miu-assembly1_A  TM=8.303E-01  e=8.323E-05  Homo sapiens

pLDDT: mean 73.61, std 13.12, range [46.06, 90.0]

Radius of gyration: 25.81 Å; Cα contacts (8 Å, |Δi|>4): 120; chains: 1; bounding box: 42×24×85 Å

Foldseek 3Di:
DVVVVVVVVVVVVVVVVCVVCPPPCPPPPFAAAPQPRDGDDPVAFWFCDPNHIHHQQRQAAPPPRHRCVVHDWDDDPNGTHHPVRVVVVPPPPVPCVVVRDPPPDRPRD

InterPro domains:
  IPR001781 Zinc finger, LIM-type [PF00412] (33-87)
  IPR001781 Zinc finger, LIM-type [PS00478] (33-68)
  IPR001781 Zinc finger, LIM-type [PS50023] (31-92)
  IPR001781 Zinc finger, LIM-type [SM00132] (32-85)

Solvent-accessible surface area (backbone atoms only — not comparable to full-atom values): 6844 Å² total; per-residue (Å²): 119,70,70,60,58,50,50,52,49,51,55,54,52,60,55,52,63,54,63,78,61,54,77,77,78,68,68,70,87,66,54,45,16,75,76,83,65,45,73,53,55,93,89,47,58,37,35,48,53,96,97,36,37,23,43,59,87,62,37,29,13,77,87,78,62,48,73,37,77,98,50,74,52,40,84,53,97,90,39,48,29,36,61,67,61,52,60,71,69,70,69,75,55,92,73,62,74,80,66,80,71,64,86,60,69,66,55,62,104

Sequence (109 aa):
MREVEELERMTKDFIRDMDTNAPVITSPPTEMCGKCGEALSRTQPAVRAMEKLFHSDCFCCLSCQRPLQGMQFYDRDGAPQCDDCYTVRGQCTLQDHSKRHILFQIQTF

Secondary structure (DSSP, 8-state):
-HHHHHHHHHHHHHHHHHHHT------S--PBBTTT-PBPPTTS-EEEETTEEEETTT-B-TTT--B-TTS-EEEETTEEEEHHHHHHTT---TTGGGG----------

Organism: NCBI:txid8208